Protein AF-A0A3M9X3D5-F1 (afdb_monomer_lite)

Structure (mmCIF, N/CA/C/O backbone):
data_AF-A0A3M9X3D5-F1
#
_entry.id   AF-A0A3M9X3D5-F1
#
loop_
_atom_site.group_PDB
_atom_site.id
_atom_site.type_symbol
_atom_site.label_atom_id
_atom_site.label_alt_id
_atom_site.label_comp_id
_atom_site.label_asym_id
_atom_site.label_entity_id
_atom_site.label_seq_id
_atom_site.pdbx_PDB_ins_code
_atom_site.Cartn_x
_atom_site.Cartn_y
_atom_site.Cartn_z
_atom_site.occupancy
_atom_site.B_iso_or_equiv
_atom_site.auth_seq_id
_atom_site.auth_comp_id
_atom_site.auth_asym_id
_atom_site.auth_atom_id
_atom_site.pdbx_PDB_model_num
ATOM 1 N N . MET A 1 1 ? 9.547 9.027 9.245 1.00 64.44 1 MET A N 1
ATOM 2 C CA . MET A 1 1 ? 10.354 8.032 8.507 1.00 64.44 1 MET A CA 1
ATOM 3 C C . MET A 1 1 ? 9.525 7.571 7.322 1.00 64.44 1 MET A C 1
ATOM 5 O O . MET A 1 1 ? 8.363 7.260 7.541 1.00 64.44 1 MET A O 1
ATOM 9 N N . SER A 1 2 ? 10.057 7.597 6.100 1.00 80.00 2 SER A N 1
ATOM 10 C CA . SER A 1 2 ? 9.323 7.156 4.904 1.00 80.00 2 SER A CA 1
ATOM 11 C C . SER A 1 2 ? 9.371 5.631 4.764 1.00 80.00 2 SER A C 1
ATOM 13 O O . SER A 1 2 ? 10.311 4.997 5.255 1.00 80.00 2 SER A O 1
ATOM 15 N N . ARG A 1 3 ? 8.401 5.038 4.051 1.00 78.06 3 ARG A N 1
ATOM 16 C CA . ARG A 1 3 ? 8.419 3.605 3.692 1.00 78.06 3 ARG A CA 1
ATOM 17 C C . ARG A 1 3 ? 9.748 3.206 3.046 1.00 78.06 3 ARG A C 1
ATOM 19 O O . ARG A 1 3 ? 10.304 2.179 3.404 1.00 78.06 3 ARG A O 1
ATOM 26 N N . GLN A 1 4 ? 10.274 4.051 2.162 1.00 81.19 4 GLN A N 1
ATOM 27 C CA . GLN A 1 4 ? 11.537 3.826 1.463 1.00 81.19 4 GLN A CA 1
ATOM 28 C C . GLN A 1 4 ? 12.739 3.795 2.418 1.00 81.19 4 GLN A C 1
ATOM 30 O O . GLN A 1 4 ? 13.467 2.812 2.431 1.00 81.19 4 GLN A O 1
ATOM 35 N N . SER A 1 5 ? 12.866 4.780 3.317 1.00 83.81 5 SER A N 1
ATOM 36 C CA . SER A 1 5 ? 13.948 4.787 4.320 1.00 83.81 5 SER A CA 1
ATOM 37 C C . SER A 1 5 ? 13.898 3.591 5.280 1.00 83.81 5 SER A C 1
ATOM 39 O O . SER A 1 5 ? 14.911 3.196 5.845 1.00 83.81 5 SER A O 1
ATOM 41 N N . PHE A 1 6 ? 12.717 3.000 5.475 1.00 84.00 6 PHE A N 1
ATOM 42 C CA . PHE A 1 6 ? 12.557 1.800 6.289 1.00 84.00 6 PHE A CA 1
ATOM 43 C C . PHE A 1 6 ? 12.886 0.508 5.525 1.00 84.00 6 PHE A C 1
ATOM 45 O O . PHE A 1 6 ? 13.428 -0.422 6.114 1.00 84.00 6 PHE A O 1
ATOM 52 N N . VAL A 1 7 ? 12.594 0.449 4.222 1.00 88.19 7 VAL A N 1
ATOM 53 C CA . VAL A 1 7 ? 13.034 -0.653 3.347 1.00 88.19 7 VAL A CA 1
ATOM 54 C C . VAL A 1 7 ? 14.562 -0.717 3.310 1.00 88.19 7 VAL A C 1
ATOM 56 O O . VAL A 1 7 ? 15.121 -1.783 3.543 1.00 88.19 7 VAL A O 1
ATOM 59 N N . GLU A 1 8 ? 15.228 0.426 3.147 1.00 92.62 8 GLU A N 1
ATOM 60 C CA . GLU A 1 8 ? 16.695 0.526 3.180 1.00 92.62 8 GLU A CA 1
ATOM 61 C C . GLU A 1 8 ? 17.283 0.043 4.521 1.00 92.62 8 GLU A C 1
ATOM 63 O O . GLU A 1 8 ? 18.318 -0.625 4.554 1.00 92.62 8 GLU A O 1
ATOM 68 N N . GLU A 1 9 ? 16.609 0.329 5.642 1.00 89.81 9 GLU A N 1
ATOM 69 C CA . GLU A 1 9 ? 17.006 -0.161 6.970 1.00 89.81 9 GLU A CA 1
ATOM 70 C C . GLU A 1 9 ? 16.896 -1.692 7.074 1.00 89.81 9 GLU A C 1
ATOM 72 O O . GLU A 1 9 ? 17.766 -2.331 7.667 1.00 89.81 9 GLU A O 1
ATOM 77 N N . LEU A 1 10 ? 15.855 -2.293 6.487 1.00 91.38 10 LEU A N 1
ATOM 78 C CA . LEU A 1 10 ? 15.671 -3.747 6.470 1.00 91.38 10 LEU A CA 1
ATOM 79 C C . LEU A 1 10 ? 16.703 -4.455 5.589 1.00 91.38 10 LEU A C 1
ATOM 81 O O . LEU A 1 10 ? 17.263 -5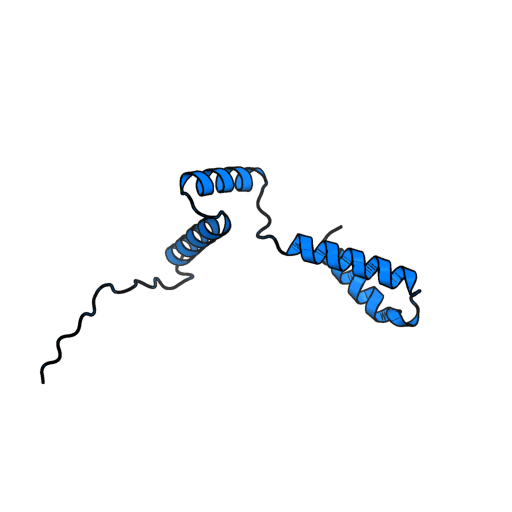.462 6.019 1.00 91.38 10 LEU A O 1
ATOM 85 N N . GLU A 1 11 ? 16.977 -3.932 4.394 1.00 92.81 11 GLU A N 1
ATOM 86 C CA . GLU A 1 11 ? 17.987 -4.482 3.481 1.00 92.81 11 GLU A CA 1
ATOM 87 C C . GLU A 1 11 ? 19.385 -4.394 4.102 1.00 92.81 11 GLU A C 1
ATOM 89 O O . GLU A 1 11 ? 20.075 -5.403 4.247 1.00 92.81 11 GLU A O 1
ATOM 94 N N . GLY A 1 12 ? 19.751 -3.218 4.623 1.00 91.56 12 GLY A N 1
ATOM 95 C CA . GLY A 1 12 ? 21.036 -3.026 5.289 1.00 91.56 12 GLY A CA 1
ATOM 96 C C . G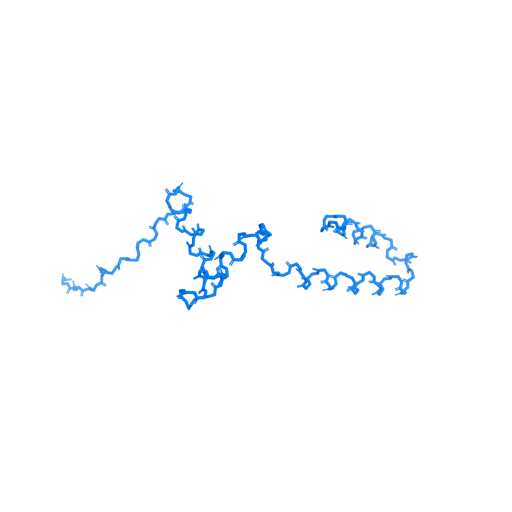LY A 1 12 ? 21.194 -3.825 6.590 1.00 91.56 12 GLY A C 1
ATOM 97 O O . GLY A 1 12 ? 22.326 -4.040 7.034 1.00 91.56 12 GLY A O 1
ATOM 98 N N . ALA A 1 13 ? 20.095 -4.239 7.226 1.00 89.12 13 ALA A N 1
ATOM 99 C CA . ALA A 1 13 ? 20.102 -5.160 8.360 1.00 89.12 13 ALA A CA 1
ATOM 100 C C . ALA A 1 13 ? 20.225 -6.626 7.916 1.00 89.12 13 ALA A C 1
ATOM 102 O O . ALA A 1 13 ? 20.920 -7.399 8.574 1.00 89.12 13 ALA A O 1
ATOM 103 N N . ALA A 1 14 ? 19.599 -7.009 6.800 1.00 89.25 14 ALA A N 1
ATOM 104 C CA . ALA A 1 14 ? 19.720 -8.348 6.229 1.00 89.25 14 ALA A CA 1
ATOM 105 C C . ALA A 1 14 ? 21.172 -8.660 5.833 1.00 89.25 14 ALA A C 1
ATOM 107 O O . ALA A 1 14 ? 21.681 -9.723 6.193 1.00 89.25 14 ALA A O 1
ATOM 108 N N . ASP A 1 15 ? 21.863 -7.698 5.218 1.00 93.12 15 ASP A N 1
ATOM 109 C CA . ASP A 1 15 ? 23.278 -7.818 4.839 1.00 93.12 15 ASP A CA 1
ATOM 110 C C . ASP A 1 15 ? 24.206 -8.047 6.043 1.00 93.12 15 ASP A C 1
ATOM 112 O O . ASP A 1 15 ? 25.245 -8.696 5.931 1.00 93.12 15 ASP A O 1
ATOM 116 N N . ARG A 1 16 ? 23.823 -7.537 7.221 1.00 88.94 16 ARG A N 1
ATOM 117 C CA . ARG A 1 16 ? 24.613 -7.586 8.463 1.00 88.94 16 ARG A CA 1
ATOM 118 C C . ARG A 1 16 ? 24.023 -8.518 9.521 1.00 88.94 16 ARG A C 1
ATOM 120 O O . ARG A 1 16 ? 24.430 -8.471 10.679 1.00 88.94 16 ARG A O 1
ATOM 127 N N . ASN A 1 17 ? 23.080 -9.388 9.157 1.00 83.69 17 ASN A N 1
ATOM 128 C CA . ASN A 1 17 ? 22.310 -10.193 10.113 1.00 83.69 17 ASN A CA 1
ATOM 129 C C . ASN A 1 17 ? 23.192 -11.060 11.036 1.00 83.69 17 ASN A C 1
ATOM 131 O O . ASN A 1 17 ? 22.894 -11.199 12.219 1.00 83.69 17 ASN A O 1
ATOM 135 N N . ALA A 1 18 ? 24.305 -11.599 10.527 1.00 85.94 18 ALA A N 1
ATOM 136 C CA . ALA A 1 18 ? 25.246 -12.393 11.324 1.00 85.94 18 ALA A CA 1
ATOM 137 C C . ALA A 1 18 ? 25.985 -11.576 12.406 1.00 85.94 18 ALA A C 1
ATOM 139 O O . ALA A 1 18 ? 26.433 -12.134 13.405 1.00 85.94 18 ALA A O 1
ATOM 140 N N . GLU A 1 19 ? 26.098 -10.262 12.216 1.00 89.88 19 GLU A N 1
ATOM 141 C CA . GLU A 1 19 ? 26.779 -9.322 13.114 1.00 89.88 19 GLU A CA 1
ATOM 142 C C . GLU A 1 19 ? 25.798 -8.623 14.070 1.00 89.88 19 GLU A C 1
ATOM 144 O O . GLU A 1 19 ? 26.202 -7.974 15.038 1.00 89.88 19 GLU A O 1
ATOM 149 N N . MET A 1 20 ? 24.491 -8.746 13.820 1.00 87.06 20 MET A N 1
ATOM 150 C CA . MET A 1 20 ? 23.459 -8.125 14.638 1.00 87.06 20 MET A CA 1
ATOM 151 C C . MET A 1 20 ? 23.207 -8.902 15.927 1.00 87.06 20 MET A C 1
ATOM 153 O O . MET A 1 20 ? 23.080 -10.126 15.956 1.00 87.06 20 MET A O 1
ATOM 157 N N . SER A 1 21 ? 23.016 -8.163 17.019 1.00 90.56 21 SER A N 1
ATOM 158 C CA . SER A 1 21 ? 22.539 -8.772 18.254 1.00 90.56 21 SER A CA 1
ATOM 159 C C . SER A 1 21 ? 21.102 -9.304 18.079 1.00 90.56 21 SER A C 1
ATOM 161 O O . SER A 1 21 ? 20.261 -8.649 17.446 1.00 90.56 21 SER A O 1
ATOM 163 N N . PRO A 1 22 ? 20.752 -10.445 18.705 1.00 86.31 22 PRO A N 1
ATOM 164 C CA . PRO A 1 22 ? 19.391 -10.984 18.650 1.00 86.31 22 PRO A CA 1
ATOM 165 C C . PRO A 1 22 ? 18.314 -10.022 19.176 1.00 86.31 22 PRO A C 1
ATOM 167 O O . PRO A 1 22 ? 17.150 -10.110 18.782 1.00 86.31 22 PRO A O 1
ATOM 170 N N . SER A 1 23 ? 18.668 -9.105 20.082 1.00 90.50 23 SER A N 1
ATOM 171 C CA . SER A 1 23 ? 17.757 -8.075 20.594 1.00 90.50 23 SER A CA 1
ATOM 172 C C . SER A 1 23 ? 17.452 -7.005 19.547 1.00 90.50 23 SER A C 1
ATOM 174 O O . SER A 1 23 ? 16.284 -6.652 19.380 1.00 90.50 23 SER A O 1
ATOM 176 N N . ASN A 1 24 ? 18.462 -6.537 18.808 1.00 88.94 24 ASN A N 1
ATOM 177 C CA . ASN A 1 24 ? 18.284 -5.527 17.762 1.00 88.94 24 ASN A CA 1
ATOM 178 C C . ASN A 1 24 ? 17.431 -6.073 16.612 1.00 88.94 24 ASN A C 1
ATOM 180 O O . ASN A 1 24 ? 16.489 -5.407 16.181 1.00 88.94 24 ASN A O 1
ATOM 184 N N . LEU A 1 25 ? 17.674 -7.322 16.197 1.00 89.81 25 LEU A N 1
ATOM 185 C CA . LEU A 1 25 ? 16.859 -7.992 15.181 1.00 89.81 25 LEU A CA 1
ATOM 186 C C . LEU A 1 25 ? 15.381 -8.087 15.603 1.00 89.81 25 LEU A C 1
ATOM 188 O O . LEU A 1 25 ? 14.483 -7.762 14.828 1.00 89.81 25 LEU A O 1
ATOM 192 N N . LYS A 1 26 ? 15.099 -8.465 16.857 1.00 92.00 26 LYS A N 1
ATOM 193 C CA . LYS A 1 26 ? 13.719 -8.542 17.374 1.00 92.00 26 LYS A CA 1
ATOM 194 C C . LYS A 1 26 ? 12.999 -7.191 17.368 1.00 92.00 26 LYS A C 1
ATOM 196 O O . LYS A 1 26 ? 11.795 -7.152 17.118 1.00 92.00 26 LYS A O 1
ATOM 201 N N . VAL A 1 27 ? 13.696 -6.098 17.675 1.00 93.06 27 VAL A N 1
ATOM 202 C CA . VAL A 1 27 ? 13.115 -4.744 17.640 1.00 93.06 27 VAL A CA 1
ATOM 203 C C . VAL A 1 27 ? 12.789 -4.340 16.203 1.00 93.06 27 VAL A C 1
ATOM 205 O O . VAL A 1 27 ? 11.668 -3.899 15.939 1.00 93.06 27 VAL A O 1
ATOM 208 N N . LEU A 1 28 ? 13.719 -4.568 15.273 1.00 89.69 28 LEU A N 1
ATOM 209 C CA . LEU A 1 28 ? 13.537 -4.260 13.857 1.00 89.69 28 LEU A CA 1
ATOM 210 C C . LEU A 1 28 ? 12.351 -5.027 13.251 1.00 89.69 28 LEU A C 1
ATOM 212 O O . LEU A 1 28 ? 11.482 -4.426 12.622 1.00 89.69 28 LEU A O 1
ATOM 216 N N . LEU A 1 29 ? 12.242 -6.331 13.525 1.00 91.56 29 LEU A N 1
ATOM 217 C CA . LEU A 1 29 ? 11.139 -7.164 13.033 1.00 91.56 29 LEU A CA 1
ATOM 218 C C . LEU A 1 29 ? 9.771 -6.734 13.586 1.00 91.56 29 LEU A C 1
ATOM 220 O O . LEU A 1 29 ? 8.781 -6.724 12.856 1.00 91.56 29 LEU A O 1
ATOM 224 N N . ARG A 1 30 ? 9.693 -6.325 14.860 1.00 93.38 30 ARG A N 1
ATOM 225 C CA . ARG A 1 30 ? 8.445 -5.793 15.446 1.00 93.38 30 ARG A CA 1
ATOM 226 C C . ARG A 1 30 ? 8.019 -4.487 14.790 1.00 93.38 30 ARG A C 1
ATOM 228 O O . ARG A 1 30 ? 6.833 -4.285 14.530 1.00 93.38 30 ARG A O 1
ATOM 235 N N . ARG A 1 31 ? 8.985 -3.615 14.506 1.00 90.94 31 ARG A N 1
ATOM 236 C CA . ARG A 1 31 ? 8.756 -2.357 13.796 1.00 90.94 31 ARG A CA 1
ATOM 237 C C . ARG A 1 31 ? 8.300 -2.604 12.358 1.00 90.94 31 ARG A C 1
ATOM 239 O O . ARG A 1 31 ? 7.368 -1.946 11.908 1.00 90.94 31 ARG A O 1
ATOM 246 N N . ALA A 1 32 ? 8.879 -3.602 11.689 1.00 88.12 32 ALA A N 1
ATOM 247 C CA . ALA A 1 32 ? 8.470 -4.018 10.350 1.00 88.12 32 ALA A CA 1
ATOM 248 C C . ALA A 1 32 ? 7.034 -4.534 10.323 1.00 88.12 32 ALA A C 1
ATOM 250 O O . ALA A 1 32 ? 6.237 -4.082 9.509 1.00 88.12 32 ALA A O 1
ATOM 251 N N . ALA A 1 33 ? 6.670 -5.405 11.263 1.00 87.94 33 ALA A N 1
ATOM 252 C CA . ALA A 1 33 ? 5.309 -5.915 11.376 1.00 87.94 33 ALA A CA 1
ATOM 253 C C . ALA A 1 33 ? 4.277 -4.806 11.661 1.00 87.94 33 ALA A C 1
ATOM 255 O O . ALA A 1 33 ? 3.159 -4.854 11.155 1.00 87.94 33 ALA A O 1
ATOM 256 N N . LEU A 1 34 ? 4.641 -3.796 12.461 1.00 84.31 34 LEU A N 1
ATOM 257 C CA . LEU A 1 34 ? 3.802 -2.620 12.713 1.00 84.31 34 LEU A CA 1
ATOM 258 C C . LEU A 1 34 ? 3.614 -1.779 11.443 1.00 84.31 34 LEU A C 1
ATOM 260 O O . LEU A 1 34 ? 2.486 -1.454 11.095 1.00 84.31 34 LEU A O 1
ATOM 264 N N . MET A 1 35 ? 4.704 -1.478 10.736 1.00 78.56 35 MET A N 1
ATOM 265 C CA . MET A 1 35 ? 4.675 -0.729 9.477 1.00 78.56 35 MET A CA 1
ATOM 266 C C . MET A 1 35 ? 3.870 -1.452 8.398 1.00 78.56 35 MET A C 1
ATOM 268 O O . MET A 1 35 ? 3.048 -0.823 7.752 1.00 78.56 35 MET A O 1
ATOM 272 N N . LEU A 1 36 ? 4.057 -2.762 8.222 1.00 79.88 36 LEU A N 1
ATOM 273 C CA . LEU A 1 36 ? 3.322 -3.553 7.230 1.00 79.88 36 LEU A CA 1
ATOM 274 C C . LEU A 1 36 ? 1.829 -3.645 7.548 1.00 79.88 36 LEU A C 1
ATOM 276 O O . LEU A 1 36 ? 1.014 -3.582 6.636 1.00 79.88 36 LEU A O 1
ATOM 280 N N . ARG A 1 37 ? 1.465 -3.739 8.832 1.00 71.62 37 ARG A N 1
ATOM 281 C CA . ARG A 1 37 ? 0.063 -3.691 9.258 1.00 71.62 37 ARG A CA 1
ATOM 282 C C . ARG A 1 37 ? -0.568 -2.328 8.981 1.00 71.62 37 ARG A C 1
ATOM 284 O O . ARG A 1 37 ? -1.715 -2.279 8.573 1.00 71.62 37 ARG A O 1
ATOM 291 N N . ASN A 1 38 ? 0.185 -1.250 9.177 1.00 68.12 38 ASN A N 1
ATOM 292 C CA . ASN A 1 38 ? -0.296 0.111 8.940 1.00 68.12 38 ASN A CA 1
ATOM 293 C C . ASN A 1 38 ? -0.220 0.520 7.456 1.00 68.12 38 ASN A C 1
ATOM 295 O O . ASN A 1 38 ? -0.868 1.474 7.054 1.00 68.12 38 ASN A O 1
ATOM 299 N N . ALA A 1 39 ? 0.579 -0.178 6.645 1.00 67.94 39 ALA A N 1
ATOM 300 C CA . ALA A 1 39 ? 0.692 0.018 5.199 1.00 67.94 39 ALA A CA 1
ATOM 301 C C . ALA A 1 39 ? -0.321 -0.818 4.400 1.00 67.94 39 ALA A C 1
ATOM 303 O O . ALA A 1 39 ? -0.312 -0.764 3.172 1.00 67.94 39 ALA A O 1
ATOM 304 N N . ALA A 1 40 ? -1.148 -1.620 5.077 1.00 58.00 40 ALA A N 1
ATOM 305 C CA . ALA A 1 40 ? -2.186 -2.426 4.446 1.00 58.00 40 ALA A CA 1
ATOM 306 C C . ALA A 1 40 ? -3.418 -1.599 4.026 1.00 58.00 40 ALA A C 1
ATOM 308 O O . ALA A 1 40 ? -4.210 -2.085 3.222 1.00 58.00 40 ALA A O 1
ATOM 309 N N . ASP A 1 41 ? -3.551 -0.355 4.498 1.00 61.75 41 ASP A N 1
ATOM 310 C CA . ASP A 1 41 ? -4.751 0.458 4.297 1.00 61.75 41 ASP A CA 1
ATOM 311 C C . ASP A 1 41 ? -4.512 1.623 3.320 1.00 61.75 41 ASP A C 1
ATOM 313 O O . ASP A 1 41 ? -4.311 2.767 3.710 1.00 61.75 41 ASP A O 1
ATOM 317 N N . GLY A 1 42 ? -4.598 1.319 2.021 1.00 62.03 42 GLY A N 1
ATOM 318 C CA . GLY A 1 42 ? -5.178 2.253 1.051 1.00 62.03 42 GLY A CA 1
ATOM 319 C C . GLY A 1 42 ? -4.264 3.216 0.283 1.00 62.03 42 GLY A C 1
ATOM 320 O O . GLY A 1 42 ? -3.035 3.188 0.340 1.00 62.03 42 GLY A O 1
ATOM 321 N N . VAL A 1 43 ? -4.942 4.028 -0.533 1.00 65.44 43 VAL A N 1
ATOM 322 C CA . VAL A 1 43 ? -4.393 5.175 -1.265 1.00 65.44 43 VAL A CA 1
ATOM 323 C C . VAL A 1 43 ? -4.223 6.311 -0.260 1.00 65.44 43 VAL A C 1
ATOM 325 O O . VAL A 1 43 ? -5.185 6.637 0.426 1.00 65.44 43 VAL A O 1
ATOM 328 N N . ASP A 1 44 ? -3.027 6.900 -0.184 1.00 69.62 44 ASP A N 1
ATOM 329 C CA . ASP A 1 44 ? -2.778 8.103 0.621 1.00 69.62 44 ASP A CA 1
ATOM 330 C C . ASP A 1 44 ? -3.545 9.272 -0.008 1.00 69.62 44 ASP A C 1
ATOM 332 O O . ASP A 1 44 ? -3.185 9.770 -1.080 1.00 69.62 44 ASP A O 1
ATOM 336 N N . LEU A 1 45 ? -4.670 9.626 0.605 1.00 78.12 45 LEU A N 1
ATOM 337 C CA . LEU A 1 45 ? -5.548 10.698 0.165 1.00 78.12 45 LEU A CA 1
ATOM 338 C C . LEU A 1 45 ? -5.358 11.895 1.091 1.00 78.12 45 LEU A C 1
ATOM 340 O O . LEU A 1 45 ? -5.118 11.764 2.289 1.00 78.12 45 LEU A O 1
ATOM 344 N N . GLU A 1 46 ? -5.488 13.098 0.538 1.00 87.00 46 GLU A N 1
ATOM 345 C CA . GLU A 1 46 ? -5.469 14.297 1.368 1.00 87.00 46 GLU A CA 1
ATOM 346 C C . GLU A 1 46 ? -6.587 14.207 2.432 1.00 87.00 46 GLU A C 1
ATOM 348 O O . GLU A 1 46 ? -7.718 13.860 2.078 1.00 87.00 46 GLU A O 1
ATOM 353 N N . PRO A 1 47 ? -6.338 14.560 3.709 1.00 82.12 47 PRO A N 1
ATOM 354 C CA . PRO A 1 47 ? -7.291 14.319 4.800 1.00 82.12 47 PRO A CA 1
ATOM 355 C C . PRO A 1 47 ? -8.695 14.892 4.565 1.00 82.12 47 PRO A C 1
ATOM 357 O O . PRO A 1 47 ? -9.697 14.298 4.950 1.00 82.12 47 PRO A O 1
ATOM 360 N N . LYS A 1 48 ? -8.784 16.039 3.883 1.00 88.50 48 LYS A N 1
ATOM 361 C CA . LYS A 1 48 ? -10.065 16.657 3.518 1.00 88.50 48 LYS A CA 1
ATOM 362 C C . LYS A 1 48 ? -10.835 15.839 2.475 1.00 88.50 48 LYS A C 1
ATOM 364 O O . LYS A 1 48 ? -12.061 15.822 2.483 1.00 88.50 48 LYS A O 1
ATOM 369 N N . ILE A 1 49 ? -10.123 15.195 1.555 1.00 88.62 49 ILE A N 1
ATOM 370 C CA . ILE A 1 49 ? -10.714 14.328 0.535 1.00 88.62 49 ILE A CA 1
ATOM 371 C C . ILE A 1 49 ? -11.202 13.029 1.176 1.00 88.62 49 ILE A C 1
ATOM 373 O O . ILE A 1 49 ? -12.286 12.569 0.830 1.00 88.62 49 ILE A O 1
ATOM 377 N N . GLU A 1 50 ? -10.462 12.483 2.145 1.00 89.19 50 GLU A N 1
ATOM 378 C CA . GLU A 1 50 ? -10.920 11.321 2.915 1.00 89.19 50 GLU A CA 1
ATOM 379 C C . GLU A 1 50 ? -12.241 11.591 3.634 1.00 89.19 50 GLU A C 1
ATOM 381 O O . GLU A 1 50 ? -13.170 10.804 3.486 1.00 89.19 50 GLU A O 1
ATOM 386 N N . GLU A 1 51 ? -12.355 12.724 4.332 1.00 90.94 51 GLU A N 1
ATOM 387 C CA . GLU A 1 51 ? -13.575 13.111 5.052 1.00 90.94 51 GLU A CA 1
ATOM 388 C C . GLU A 1 51 ? -14.795 13.210 4.120 1.00 90.94 51 GLU A C 1
ATOM 390 O O . GLU A 1 51 ? -15.875 12.708 4.437 1.00 90.94 51 GLU A O 1
ATOM 395 N N . ILE A 1 52 ? -14.621 13.816 2.940 1.00 95.62 52 ILE A N 1
ATOM 396 C CA . ILE A 1 52 ? -15.693 13.939 1.942 1.00 95.62 52 ILE A CA 1
ATOM 397 C C . ILE A 1 52 ? -16.100 12.561 1.407 1.00 95.62 52 ILE A C 1
ATOM 399 O O . 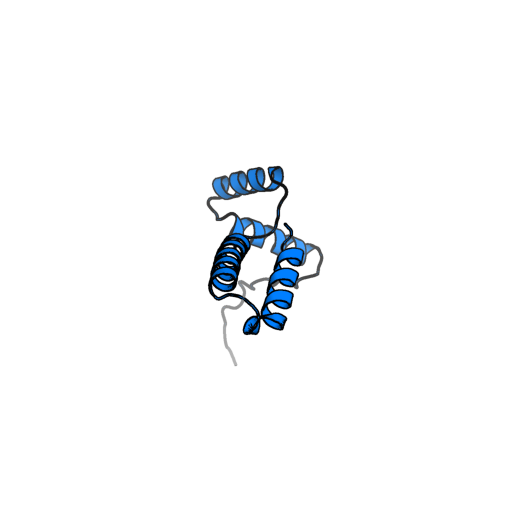ILE A 1 52 ? -17.291 12.282 1.273 1.00 95.62 52 ILE A O 1
ATOM 403 N N . LEU A 1 53 ? -15.127 11.697 1.102 1.00 93.38 53 LEU A N 1
ATOM 404 C CA . LEU A 1 53 ? -15.395 10.352 0.592 1.00 93.38 53 LEU A CA 1
ATOM 405 C C . LEU A 1 53 ? -16.051 9.455 1.644 1.00 93.38 53 LEU A C 1
ATOM 407 O O . LEU A 1 53 ? -16.921 8.666 1.286 1.00 93.38 53 LEU A O 1
ATOM 411 N N . ASP A 1 54 ? -15.679 9.585 2.918 1.00 92.38 54 ASP A N 1
ATOM 412 C CA . ASP A 1 54 ? -16.329 8.868 4.019 1.00 92.38 54 ASP A CA 1
ATOM 413 C C . ASP A 1 54 ? -17.792 9.308 4.186 1.00 92.38 54 ASP A C 1
ATOM 415 O O . ASP A 1 54 ? -18.675 8.460 4.328 1.00 92.38 54 ASP A O 1
ATOM 419 N N . GLY A 1 55 ? -18.074 10.613 4.096 1.00 96.31 55 GLY A N 1
ATOM 420 C CA . GLY A 1 55 ? -19.443 11.135 4.127 1.00 96.31 55 GLY A CA 1
ATOM 421 C C . GLY A 1 55 ? -20.293 10.649 2.950 1.00 96.31 55 GLY A C 1
ATOM 422 O O . GLY A 1 55 ? -21.417 10.191 3.145 1.00 96.31 55 GLY A O 1
ATOM 423 N N . LEU A 1 56 ? -19.736 10.685 1.737 1.00 96.25 56 LEU A N 1
ATOM 424 C CA . LEU A 1 56 ? -20.430 10.240 0.528 1.00 96.25 56 LEU A CA 1
ATOM 425 C C . LEU A 1 56 ? -20.683 8.725 0.532 1.00 96.25 56 LEU A C 1
ATOM 427 O O . LEU A 1 56 ? -21.766 8.282 0.164 1.00 96.25 56 LEU A O 1
ATOM 431 N N . ALA A 1 57 ? -19.711 7.928 0.982 1.00 95.00 57 ALA A N 1
ATOM 432 C CA . ALA A 1 57 ? -19.875 6.482 1.110 1.00 95.00 57 ALA A CA 1
ATOM 433 C C . ALA A 1 57 ? -20.998 6.129 2.099 1.00 95.00 57 ALA A C 1
ATOM 435 O O . ALA A 1 57 ? -21.818 5.262 1.807 1.00 95.00 57 ALA A O 1
ATOM 436 N N . ALA A 1 58 ? -21.078 6.849 3.225 1.00 95.69 58 ALA A N 1
ATOM 437 C CA . ALA A 1 58 ? -22.146 6.680 4.206 1.00 95.69 58 ALA A CA 1
ATOM 438 C C . ALA A 1 58 ? -23.527 7.088 3.663 1.00 95.69 58 ALA A C 1
ATOM 440 O O . ALA A 1 58 ? -24.505 6.391 3.919 1.00 95.69 58 ALA A O 1
ATOM 441 N N . GLU A 1 59 ? -23.621 8.181 2.898 1.00 96.75 59 GLU A N 1
ATOM 442 C CA . GLU A 1 59 ? -24.871 8.602 2.243 1.00 96.75 59 GLU A CA 1
ATOM 443 C C . GLU A 1 59 ? -25.364 7.564 1.224 1.00 96.75 59 GLU A C 1
ATOM 445 O O . GLU A 1 59 ? -26.565 7.333 1.092 1.00 96.75 59 GLU A O 1
ATOM 450 N N . MET A 1 60 ? -24.429 6.917 0.529 1.00 94.50 60 MET A N 1
ATOM 451 C CA . MET A 1 60 ? -24.708 5.915 -0.498 1.00 94.50 60 MET A CA 1
ATOM 452 C C . MET A 1 60 ? -24.865 4.485 0.047 1.00 94.50 60 MET A C 1
ATOM 454 O O . MET A 1 60 ? -25.137 3.584 -0.742 1.00 94.50 60 MET A O 1
ATOM 458 N N . ASP A 1 61 ? -24.699 4.271 1.358 1.00 95.56 61 ASP A N 1
ATOM 459 C CA . ASP A 1 61 ? -24.711 2.955 2.024 1.00 95.56 61 ASP A CA 1
ATOM 460 C C . ASP A 1 61 ? -23.737 1.932 1.397 1.00 95.56 61 ASP A C 1
ATOM 462 O O . ASP A 1 61 ? -24.029 0.746 1.255 1.00 95.56 61 ASP A O 1
ATOM 466 N N . VAL A 1 62 ? -22.547 2.400 1.003 1.00 95.12 62 VAL A N 1
ATOM 467 C CA . VAL A 1 62 ? -21.466 1.569 0.443 1.00 95.12 62 VAL A CA 1
ATOM 468 C C . VAL A 1 62 ? -20.173 1.755 1.229 1.00 95.12 62 VAL A C 1
ATOM 470 O O . VAL A 1 62 ? -19.996 2.715 1.978 1.00 95.12 62 VAL A O 1
ATOM 473 N N . SER A 1 63 ? -19.209 0.849 1.053 1.00 92.19 63 SER A N 1
ATOM 474 C CA . SER A 1 63 ? -17.885 1.048 1.657 1.00 92.19 63 SER A CA 1
ATOM 475 C C . SER A 1 63 ? -17.089 2.139 0.924 1.00 92.19 63 SER A C 1
ATOM 477 O O . SER A 1 63 ? -17.165 2.257 -0.299 1.00 92.19 63 SER A O 1
ATOM 479 N N . LYS A 1 64 ? -16.233 2.896 1.632 1.00 88.75 64 LYS A N 1
ATOM 480 C CA . LYS A 1 64 ? -15.307 3.859 0.995 1.00 88.75 64 LYS A CA 1
ATOM 481 C C . LYS A 1 64 ? -14.447 3.200 -0.092 1.00 88.75 64 LYS A C 1
ATOM 483 O O . LYS A 1 64 ? -14.211 3.793 -1.141 1.00 88.75 64 LYS A O 1
ATOM 48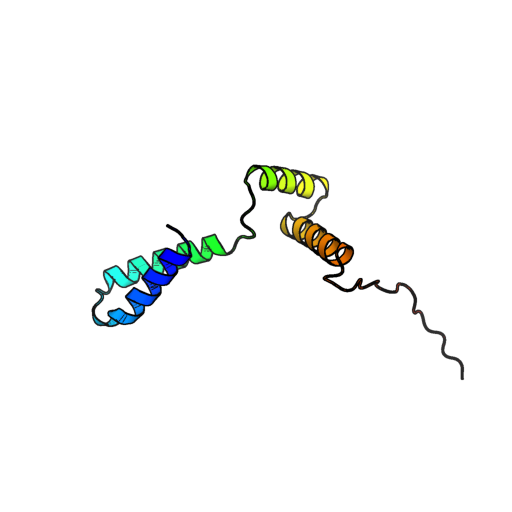8 N N . ALA A 1 65 ? -14.003 1.962 0.134 1.00 88.12 65 ALA A N 1
ATOM 489 C CA . ALA A 1 65 ? -13.226 1.206 -0.846 1.00 88.12 65 ALA A CA 1
ATOM 490 C C . ALA A 1 65 ? -14.027 0.916 -2.127 1.00 88.12 65 ALA A C 1
ATOM 492 O O . ALA A 1 65 ? -13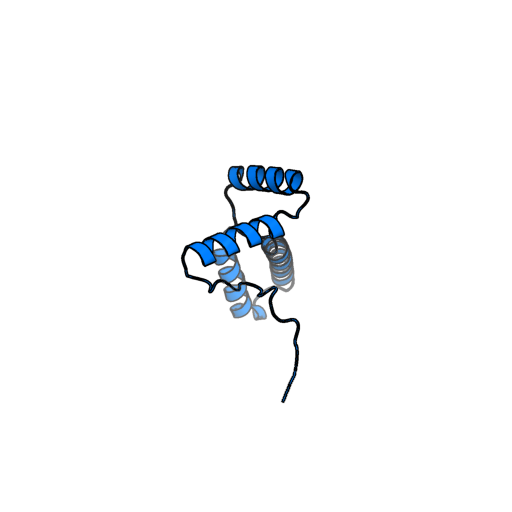.494 1.037 -3.228 1.00 88.12 65 ALA A O 1
ATOM 493 N N . GLU A 1 66 ? -15.306 0.567 -1.989 1.00 90.94 66 GLU A N 1
ATOM 494 C CA . GLU A 1 66 ? -16.221 0.354 -3.110 1.00 90.94 66 GLU A CA 1
ATOM 495 C C . GLU A 1 66 ? -16.507 1.653 -3.865 1.00 90.94 66 GLU A C 1
ATOM 497 O O . GLU A 1 66 ? -16.393 1.677 -5.088 1.00 90.94 66 GLU A O 1
ATOM 502 N N . LEU A 1 67 ? -16.756 2.753 -3.151 1.00 93.38 67 LEU A N 1
ATOM 503 C CA . LEU A 1 67 ? -16.934 4.073 -3.754 1.00 93.38 67 LEU A CA 1
ATOM 504 C C . LEU A 1 67 ? -15.699 4.504 -4.563 1.00 93.38 67 LEU A C 1
ATOM 506 O O . LEU A 1 67 ? -15.824 4.878 -5.729 1.00 93.38 67 LEU A O 1
ATOM 510 N N . ILE A 1 68 ? -14.497 4.401 -3.981 1.00 91.19 68 ILE A N 1
ATOM 511 C CA . ILE A 1 68 ? -13.237 4.721 -4.671 1.00 91.19 68 ILE A CA 1
ATOM 512 C C . ILE A 1 68 ? -13.058 3.823 -5.897 1.00 91.19 68 ILE A C 1
ATOM 514 O O . ILE A 1 68 ? -12.701 4.310 -6.969 1.00 91.19 68 ILE A O 1
ATOM 518 N N . ARG A 1 69 ? -13.335 2.519 -5.770 1.00 91.00 69 ARG A N 1
ATOM 519 C CA . ARG A 1 69 ? -13.244 1.573 -6.887 1.00 91.00 69 ARG A CA 1
ATOM 520 C C . ARG A 1 69 ? -14.163 1.977 -8.033 1.00 91.00 69 ARG A C 1
ATOM 522 O O . ARG A 1 69 ? -13.716 1.968 -9.178 1.00 91.00 69 ARG A O 1
ATOM 529 N N . THR A 1 70 ? -15.404 2.347 -7.736 1.00 92.50 70 THR A N 1
ATOM 530 C CA . THR A 1 70 ? -16.382 2.795 -8.733 1.00 92.50 70 THR A CA 1
ATOM 531 C C . THR A 1 70 ? -15.909 4.071 -9.421 1.00 92.50 70 THR A C 1
ATOM 533 O O . THR A 1 70 ? -15.785 4.083 -10.642 1.00 92.50 70 THR A O 1
ATOM 536 N N . ILE A 1 71 ? -15.531 5.103 -8.658 1.00 92.75 71 ILE A N 1
ATOM 537 C CA . ILE A 1 71 ? -15.045 6.380 -9.209 1.00 92.75 71 ILE A CA 1
ATOM 538 C C . ILE A 1 71 ? -13.832 6.166 -10.124 1.00 92.75 71 ILE A C 1
ATOM 540 O O . ILE A 1 71 ? -13.794 6.686 -11.239 1.00 92.75 71 ILE A O 1
ATOM 544 N N . VAL A 1 72 ? -12.842 5.389 -9.675 1.00 92.75 72 VAL A N 1
ATOM 545 C CA . VAL A 1 72 ? -11.628 5.118 -10.459 1.00 92.75 72 VAL A CA 1
ATOM 546 C C . VAL A 1 72 ? -11.953 4.308 -11.713 1.00 92.75 72 VAL A C 1
ATOM 548 O O . VAL A 1 72 ? -11.409 4.599 -12.776 1.00 92.75 72 VAL A O 1
ATOM 551 N N . THR A 1 73 ? -12.848 3.322 -11.622 1.00 91.75 73 THR A N 1
ATOM 552 C CA . THR A 1 73 ? -13.253 2.504 -12.777 1.00 91.75 73 THR A CA 1
ATOM 553 C C . THR A 1 73 ? -13.940 3.359 -13.840 1.00 91.75 73 THR A C 1
ATOM 555 O O . THR A 1 73 ? -13.525 3.331 -14.997 1.00 91.75 73 THR A O 1
ATOM 558 N N . GLU A 1 74 ? -14.918 4.174 -13.443 1.00 92.69 74 GLU A N 1
ATOM 559 C CA . GLU A 1 74 ? -15.626 5.094 -14.340 1.00 92.69 74 GLU A CA 1
ATOM 560 C C . GLU A 1 74 ? -14.673 6.108 -14.979 1.00 92.69 74 GLU A C 1
ATOM 562 O O . GLU A 1 74 ? -14.708 6.331 -16.189 1.00 92.69 74 GLU A O 1
ATOM 567 N N . TRP A 1 75 ? -13.754 6.681 -14.195 1.00 95.00 75 TRP A N 1
ATOM 568 C CA . TRP A 1 75 ? -12.749 7.603 -14.717 1.00 95.00 75 TRP A CA 1
ATOM 569 C C . TRP A 1 75 ? -11.836 6.932 -15.754 1.00 95.00 75 TRP A C 1
ATOM 571 O O . TRP A 1 75 ? -11.586 7.506 -16.815 1.00 95.00 75 TRP A O 1
ATOM 581 N N . LEU A 1 76 ? -11.366 5.707 -15.497 1.00 94.06 76 LEU A N 1
ATOM 582 C CA . LEU A 1 76 ? -10.521 4.962 -16.438 1.00 94.06 76 LEU A CA 1
ATOM 583 C C . LEU A 1 76 ? -11.261 4.609 -17.733 1.00 94.06 76 LEU A C 1
ATOM 585 O O . LEU A 1 76 ? -10.661 4.673 -18.808 1.00 94.06 76 LEU A O 1
ATOM 589 N N . ILE A 1 77 ? -12.548 4.268 -17.643 1.00 91.44 77 ILE A N 1
ATOM 590 C CA . ILE A 1 77 ? -13.407 4.014 -18.803 1.00 91.44 77 ILE A CA 1
ATOM 591 C C . ILE A 1 77 ? -13.600 5.298 -19.617 1.00 91.44 77 ILE A C 1
ATOM 593 O O . ILE A 1 77 ? -13.352 5.309 -20.824 1.00 91.44 77 ILE A O 1
ATOM 597 N N . ALA A 1 78 ? -13.980 6.399 -18.962 1.00 92.38 78 ALA A N 1
ATOM 598 C CA . ALA A 1 78 ? -14.219 7.687 -19.613 1.00 92.38 78 ALA A CA 1
ATOM 599 C C . ALA A 1 78 ? -12.974 8.225 -20.339 1.00 92.38 78 ALA A C 1
ATOM 601 O O . ALA A 1 78 ? -13.092 8.917 -21.349 1.00 92.38 78 ALA A O 1
ATOM 602 N N . ASN A 1 79 ? -11.780 7.878 -19.849 1.00 93.00 79 ASN A N 1
ATOM 603 C CA . ASN A 1 79 ? -10.500 8.261 -20.446 1.00 93.00 79 ASN A CA 1
ATOM 604 C C . ASN A 1 79 ? -9.900 7.175 -21.364 1.00 93.00 79 ASN A C 1
ATOM 606 O O . ASN A 1 79 ? -8.732 7.269 -21.736 1.00 93.00 79 ASN A O 1
ATOM 610 N N . ALA A 1 80 ? -10.685 6.159 -21.744 1.00 88.38 80 ALA A N 1
ATOM 611 C CA . ALA A 1 80 ? -10.302 5.069 -22.649 1.00 88.38 80 ALA A CA 1
ATOM 612 C C . ALA A 1 80 ? -9.068 4.249 -22.207 1.00 88.38 80 ALA A C 1
ATOM 614 O O . ALA A 1 80 ? -8.437 3.578 -23.025 1.00 88.38 80 ALA A O 1
ATOM 615 N N . TYR A 1 81 ? -8.733 4.268 -20.912 1.00 84.94 81 TYR A N 1
ATOM 616 C CA . TYR A 1 81 ? -7.691 3.419 -20.326 1.00 84.94 81 TYR A CA 1
ATOM 617 C C . TYR A 1 81 ? -8.196 2.008 -20.015 1.00 84.94 81 TYR A C 1
ATOM 619 O O . TYR A 1 81 ? -7.408 1.063 -20.002 1.00 84.94 81 TYR A O 1
ATOM 627 N N . LEU A 1 82 ? -9.503 1.858 -19.783 1.00 84.00 82 LEU A N 1
ATOM 628 C CA . LEU A 1 82 ? -10.176 0.567 -19.704 1.00 84.00 82 LEU A CA 1
ATOM 629 C C . LEU A 1 82 ? -11.234 0.461 -20.809 1.00 84.00 82 LEU A C 1
ATOM 631 O O . LEU A 1 82 ? -11.954 1.432 -21.053 1.00 84.00 82 LEU A O 1
ATOM 635 N N . PRO A 1 83 ? -11.361 -0.701 -21.475 1.00 79.94 83 PRO A N 1
ATOM 636 C CA . PRO A 1 83 ? -12.489 -0.941 -22.359 1.00 79.94 83 PRO A CA 1
ATOM 637 C C . PRO A 1 83 ? -13.789 -0.916 -21.548 1.00 79.94 83 PRO A C 1
ATOM 639 O O . PRO A 1 83 ? -13.850 -1.450 -20.438 1.00 79.94 83 PRO A O 1
ATOM 642 N N . VAL A 1 84 ? -14.838 -0.317 -22.115 1.00 75.38 84 VAL A N 1
ATOM 643 C CA . VAL A 1 84 ? -16.186 -0.382 -21.544 1.00 75.38 84 VAL A CA 1
ATOM 644 C C . VAL A 1 84 ? -16.643 -1.839 -21.646 1.00 75.38 84 VAL A C 1
ATOM 646 O O . VAL A 1 84 ? -16.974 -2.308 -22.734 1.00 75.38 84 VAL A O 1
ATOM 649 N N . PHE A 1 85 ? -16.665 -2.576 -20.536 1.00 62.81 85 PHE A N 1
ATOM 650 C CA . PHE A 1 85 ? -17.423 -3.824 -20.486 1.00 62.81 85 PHE A CA 1
ATOM 651 C C . PHE A 1 85 ? -18.896 -3.456 -20.322 1.00 62.81 85 PHE A C 1
ATOM 653 O O . PHE A 1 85 ? -19.405 -3.378 -19.208 1.00 62.81 85 PHE A O 1
ATOM 660 N N . THR A 1 86 ? -19.587 -3.202 -21.433 1.00 56.44 86 THR A N 1
ATOM 661 C CA . THR A 1 86 ? -21.047 -3.252 -21.425 1.00 56.44 86 THR A CA 1
ATOM 662 C C . THR A 1 86 ? -21.416 -4.708 -21.176 1.00 56.44 86 THR A C 1
ATOM 664 O O . THR A 1 86 ? -21.189 -5.558 -22.039 1.00 56.44 86 THR A O 1
ATOM 667 N N . ILE A 1 87 ? -21.916 -5.019 -19.981 1.00 55.56 87 ILE A N 1
ATOM 668 C CA . ILE A 1 87 ? -22.622 -6.278 -19.767 1.00 55.56 87 ILE A CA 1
ATOM 669 C C . ILE A 1 87 ? -23.841 -6.200 -20.685 1.00 55.56 87 ILE A C 1
ATOM 671 O O . ILE A 1 87 ? -24.754 -5.415 -20.451 1.00 55.56 87 ILE A O 1
ATOM 675 N N . ASP A 1 88 ? -23.782 -6.930 -21.792 1.00 49.66 88 ASP A N 1
ATOM 676 C CA . ASP A 1 88 ? -24.885 -7.081 -22.726 1.00 49.66 88 ASP A CA 1
ATOM 677 C C . ASP A 1 88 ? -26.014 -7.833 -22.003 1.00 49.66 88 ASP A C 1
ATOM 679 O O . ASP A 1 88 ? -26.000 -9.059 -21.899 1.00 49.66 88 ASP A O 1
ATOM 683 N N . GLU A 1 89 ? -26.985 -7.105 -21.446 1.00 51.12 89 GLU A N 1
ATOM 684 C CA . GLU A 1 89 ? -28.285 -7.652 -21.026 1.00 51.12 89 GLU A CA 1
ATOM 685 C C . GLU A 1 89 ? -29.119 -8.015 -22.271 1.00 51.12 89 GLU A C 1
ATOM 687 O O . GLU A 1 89 ? -30.199 -7.474 -22.507 1.00 51.12 89 GL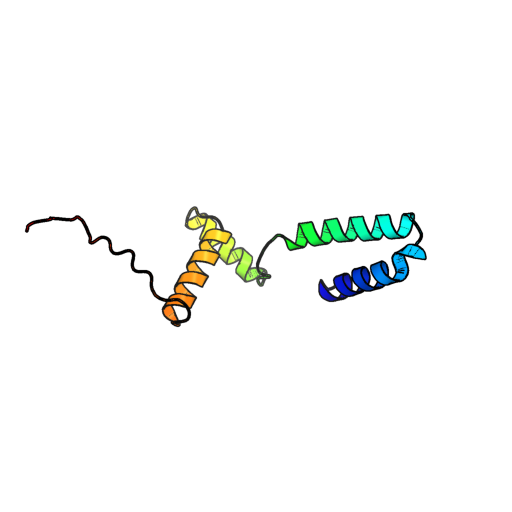U A O 1
ATOM 692 N N . GLY A 1 90 ? -28.589 -8.903 -23.119 1.00 53.38 90 GLY A N 1
ATOM 693 C CA . GLY A 1 90 ? -29.053 -9.027 -24.497 1.00 53.38 90 GLY A CA 1
ATOM 694 C C . GLY A 1 90 ? -28.803 -10.358 -25.196 1.00 53.38 90 GLY A C 1
ATOM 695 O O . GLY A 1 90 ? -28.861 -10.394 -26.419 1.00 53.38 90 GLY A O 1
ATOM 696 N N . CYS A 1 91 ? -28.594 -11.472 -24.488 1.00 51.34 91 CYS A N 1
ATOM 697 C CA . CYS A 1 91 ? -28.622 -12.784 -25.146 1.00 51.34 91 CYS A CA 1
ATOM 698 C C . CYS A 1 91 ? -29.388 -13.827 -24.328 1.00 51.34 91 CYS A C 1
ATOM 700 O O . CYS A 1 91 ? -28.819 -14.714 -23.693 1.00 51.34 91 CYS A O 1
ATOM 702 N N . THR A 1 92 ? -30.720 -13.717 -24.363 1.00 47.34 92 THR A N 1
ATOM 703 C CA . THR A 1 92 ? -31.578 -14.906 -24.316 1.00 47.34 92 THR A CA 1
ATOM 704 C C . THR A 1 92 ? -31.637 -15.474 -25.734 1.00 47.34 92 THR A C 1
ATOM 706 O O . THR A 1 92 ? -31.959 -14.781 -26.695 1.00 47.34 92 THR A O 1
ATOM 709 N N . THR A 1 93 ? -31.217 -16.727 -25.843 1.00 56.41 93 THR A N 1
ATOM 710 C CA . THR A 1 93 ? -31.148 -17.574 -27.036 1.00 56.41 93 THR A CA 1
ATOM 711 C C . THR A 1 93 ? -32.519 -17.881 -27.625 1.00 56.41 93 THR A C 1
ATOM 713 O O . THR A 1 93 ? -33.393 -18.243 -26.851 1.00 56.41 93 THR A O 1
ATOM 716 N N . ASP A 1 94 ? -32.626 -17.958 -28.955 1.00 50.50 94 ASP A N 1
ATOM 717 C CA . ASP A 1 94 ? -33.537 -18.890 -29.632 1.00 50.50 94 ASP A CA 1
ATOM 718 C C . ASP A 1 94 ? -32.779 -19.588 -30.772 1.00 50.50 94 ASP A C 1
ATOM 720 O O . ASP A 1 94 ? -32.416 -18.986 -31.783 1.00 50.50 94 ASP A O 1
ATOM 724 N N . GLY A 1 95 ? -32.483 -20.875 -30.579 1.00 58.22 95 GLY A N 1
ATOM 725 C CA . GLY A 1 95 ? -31.953 -21.736 -31.628 1.00 58.22 95 GLY A CA 1
ATOM 726 C C . GLY A 1 95 ? -33.055 -22.116 -32.612 1.00 58.22 95 GLY A C 1
ATOM 727 O O . GLY A 1 95 ? -34.095 -22.630 -32.209 1.00 58.22 95 GLY A O 1
ATOM 728 N N . ASN A 1 96 ? -32.808 -21.917 -33.905 1.00 49.03 96 ASN A N 1
ATOM 729 C CA . ASN A 1 96 ? -33.565 -22.583 -34.957 1.00 49.03 96 ASN A CA 1
ATOM 730 C C . ASN A 1 96 ? -32.675 -22.815 -36.183 1.00 49.03 96 ASN A C 1
ATOM 732 O O . ASN A 1 96 ? -32.166 -21.858 -36.769 1.00 49.03 96 ASN A O 1
ATOM 736 N N . GLY A 1 97 ? -32.519 -24.087 -36.558 1.00 40.28 97 GLY A N 1
ATOM 737 C CA . GLY A 1 97 ? -31.782 -24.550 -37.734 1.00 40.28 97 GLY A CA 1
ATOM 738 C C . GLY A 1 97 ? -31.315 -25.984 -37.580 1.00 40.28 97 GLY A C 1
ATOM 739 O O . GLY A 1 97 ? -30.149 -26.153 -37.169 1.00 40.28 97 GLY A O 1
#

pLDDT: mean 82.21, std 14.44, range [40.28, 96.75]

Foldseek 3Di:
DDPVVLVVVVVVCVVCVVVDDPVVVVVSVVVVVVVVVVVVDDDDDDPVVVVVLCVVCVVVVHDSVVVVVVVVVVVCCVVVVDPPPPPCPPDDDDDDD

Organism: NCBI:txid2066070

Radius of gyration: 23.53 Å; chains: 1; bounding box: 60×41×58 Å

Sequence (97 aa):
MSRQSFVEELEGAADRNAEMSPSNLKVLLRRAALMLRNAADGVDLEPKIEEILDGLAAEMDVSKAELIRTIVTEWLIANAYLPVFTIDEGCTTDGNG

Secondary structure (DSSP, 8-state):
--HHHHHHHHHHHHTTGGGS-HHHHHHHHHHHHHHHHHTSS-----HHHHHHHHHHHHHTTS-HHHHHHHHHHHHHHHTTSS---------------